Protein AF-A0A1T5FKE9-F1 (afdb_monomer)

Mean predicted aligned error: 4.95 Å

Sequence (84 aa):
MSDWAQIRSAPKDGRDIEVLTSGGFEMKARWESRGFINEAGEDCGAWVASEEGKHPPCWSEGACWESNEDEMPSDPPIMWRPSP

Secondary structure (DSSP, 8-state):
----EEGGGS--SS--EEEEETTS-EEEEEEEEEEEE-TTS-EEEEEEESSTT-S-TTSBTTB--SS-TTSPPP--EEEEEE--

pLDDT: mean 86.65, std 8.95, range [45.25, 96.25]

Organism: NCBI:txid53254

Solvent-accessible surface area (backbone atoms only — not comparable to full-atom values): 4922 Å² total; per-residue (Å²): 129,79,78,62,42,55,38,92,76,54,75,76,79,52,53,66,25,32,32,32,25,74,83,69,53,74,35,47,27,22,32,40,72,68,94,36,66,45,98,87,72,44,80,34,65,33,49,28,41,72,46,90,90,51,55,64,89,60,26,62,97,38,29,48,36,85,54,43,99,82,74,41,58,20,70,49,65,51,26,26,31,86,50,135

Radius of gyration: 12.31 Å; Cα contacts (8 Å, |Δi|>4): 168; chains: 1; bounding box: 32×24×38 Å

Nearest PDB structures (foldseek):
  6vv5-assembly1_A  TM=2.462E-01  e=6.111E+00  Porcine epidemic diarrhea virus
  4jkr-assembly2_J  TM=1.946E-01  e=4.329E+00  Escherichia coli BW2952
  6z9t-assembly1_Y  TM=1.668E-01  e=8.143E+00  Escherichia coli
  5my1-assembly1_Y  TM=1.813E-01  e=9.675E+00  Escherichia coli K-12

Foldseek 3Di:
DPLKDFCVPDDQPFDWWWFAFPVGQIAIWHKDQPPDADPVRDGDIWTAGPDPPRADPQAVNRTFDCADPVRDGGRDTGIIHGDD

Structure (mmCIF, N/CA/C/O backbone):
data_AF-A0A1T5FKE9-F1
#
_entry.id   AF-A0A1T5FKE9-F1
#
loop_
_atom_site.group_PDB
_atom_site.id
_atom_site.type_symbol
_atom_site.label_atom_id
_atom_site.label_alt_id
_atom_site.label_comp_id
_atom_site.label_asym_id
_atom_site.label_entity_id
_atom_site.label_seq_id
_atom_site.pdbx_PDB_ins_code
_atom_site.Cartn_x
_atom_site.Cartn_y
_atom_site.Cartn_z
_atom_site.occupancy
_atom_site.B_iso_or_equiv
_atom_site.auth_seq_id
_atom_site.auth_comp_id
_atom_site.auth_asym_id
_atom_site.auth_atom_id
_atom_site.pdbx_PDB_model_num
ATOM 1 N N . MET A 1 1 ? -10.532 -5.858 21.070 1.00 45.25 1 MET A N 1
ATOM 2 C CA . MET A 1 1 ? -10.196 -6.906 20.087 1.00 45.25 1 MET A CA 1
ATOM 3 C C . MET A 1 1 ? -9.655 -6.151 18.897 1.00 45.25 1 MET A C 1
ATOM 5 O O . MET A 1 1 ? -10.308 -5.204 18.497 1.00 45.25 1 MET A O 1
ATOM 9 N N . SER A 1 2 ? -8.430 -6.421 18.462 1.00 63.69 2 SER A N 1
ATOM 10 C CA . SER A 1 2 ? -7.823 -5.634 17.388 1.00 63.69 2 SER A CA 1
ATOM 11 C C . SER A 1 2 ? -8.560 -5.932 16.084 1.00 63.69 2 SER A C 1
ATOM 13 O O . SER A 1 2 ? -8.484 -7.062 15.615 1.00 63.69 2 SER A O 1
ATOM 15 N N . ASP A 1 3 ? -9.243 -4.943 15.503 1.00 87.31 3 ASP A N 1
ATOM 16 C CA . ASP A 1 3 ? -9.987 -5.041 14.227 1.00 87.31 3 ASP A CA 1
ATOM 17 C C . ASP A 1 3 ? -9.079 -5.252 12.996 1.00 87.31 3 ASP A C 1
ATOM 19 O O . ASP A 1 3 ? -9.491 -5.081 11.852 1.00 87.31 3 ASP A O 1
ATOM 23 N N . TRP A 1 4 ? -7.821 -5.614 13.237 1.00 93.44 4 TRP A N 1
ATOM 24 C CA . TRP A 1 4 ? -6.778 -5.793 12.248 1.00 93.44 4 TRP A CA 1
ATOM 25 C C . TRP A 1 4 ? -6.721 -7.248 11.779 1.00 93.44 4 TRP A C 1
ATOM 27 O O . TRP A 1 4 ? -6.538 -8.174 12.572 1.00 93.44 4 TRP A O 1
ATOM 37 N N . ALA A 1 5 ? -6.813 -7.442 10.471 1.00 95.38 5 ALA A N 1
ATOM 38 C CA . ALA A 1 5 ? -6.604 -8.707 9.788 1.00 95.38 5 ALA A CA 1
ATOM 39 C C . ALA A 1 5 ? -5.266 -8.699 9.033 1.00 95.38 5 ALA A C 1
ATOM 41 O O . ALA A 1 5 ? -4.684 -7.655 8.766 1.00 95.38 5 ALA A O 1
ATOM 42 N N . GLN A 1 6 ? -4.763 -9.877 8.673 1.00 95.44 6 GLN A N 1
ATOM 43 C CA . GLN A 1 6 ? -3.530 -10.012 7.887 1.00 95.44 6 GLN A CA 1
ATOM 44 C C . GLN A 1 6 ? -3.709 -9.410 6.488 1.00 95.44 6 GLN A C 1
ATOM 46 O O . GLN A 1 6 ? -4.714 -9.699 5.838 1.00 95.44 6 GLN A O 1
ATOM 51 N N . ILE A 1 7 ? -2.727 -8.655 5.977 1.00 94.19 7 ILE A N 1
ATOM 52 C CA . ILE A 1 7 ? -2.827 -7.978 4.664 1.00 94.19 7 ILE A CA 1
ATOM 53 C C . ILE A 1 7 ? -3.182 -8.931 3.513 1.00 94.19 7 ILE A C 1
ATOM 55 O O . ILE A 1 7 ? -3.872 -8.558 2.572 1.00 94.19 7 ILE A O 1
ATOM 59 N N . ARG A 1 8 ? -2.770 -10.202 3.597 1.00 92.56 8 ARG A N 1
ATOM 60 C CA . ARG A 1 8 ? -3.073 -11.222 2.580 1.00 92.56 8 ARG A CA 1
ATOM 61 C C . ARG A 1 8 ? -4.573 -11.454 2.368 1.00 92.56 8 ARG A C 1
ATOM 63 O O . ARG A 1 8 ? -4.951 -11.993 1.335 1.00 92.56 8 ARG A O 1
ATOM 70 N N . SER A 1 9 ? -5.407 -11.107 3.351 1.00 94.12 9 SER A N 1
ATOM 71 C CA . SER A 1 9 ? -6.866 -11.202 3.261 1.00 94.12 9 SER A CA 1
ATOM 72 C C . SER A 1 9 ? -7.532 -9.874 2.896 1.00 94.12 9 SER A C 1
ATOM 74 O O . SER A 1 9 ? -8.759 -9.799 2.930 1.00 94.12 9 SER A O 1
ATOM 76 N N . ALA A 1 10 ? -6.752 -8.827 2.616 1.00 93.62 10 ALA A N 1
ATOM 77 C CA . ALA A 1 10 ? -7.279 -7.526 2.245 1.00 93.62 10 ALA A CA 1
ATOM 78 C C . ALA A 1 10 ? -7.948 -7.578 0.866 1.00 93.62 10 ALA A C 1
ATOM 80 O O . ALA A 1 10 ? -7.453 -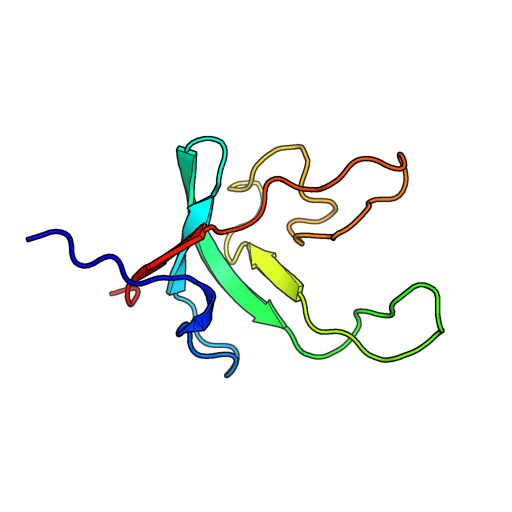8.262 -0.039 1.00 93.62 10 ALA A O 1
ATOM 81 N N . PRO A 1 11 ? -9.068 -6.861 0.681 1.00 92.88 11 PRO A N 1
ATOM 82 C CA . PRO A 1 11 ? -9.710 -6.761 -0.616 1.00 92.88 11 PRO A CA 1
ATOM 83 C C . PRO A 1 11 ? -8.798 -6.015 -1.597 1.00 92.88 11 PRO A C 1
ATOM 85 O O . PRO A 1 11 ? -8.305 -4.930 -1.309 1.00 92.88 11 PRO A O 1
ATOM 88 N N . LYS A 1 12 ? -8.593 -6.600 -2.779 1.00 93.12 12 LYS A N 1
ATOM 89 C CA . LYS A 1 12 ? -7.829 -6.009 -3.891 1.00 93.12 12 LYS A CA 1
ATOM 90 C C . LYS A 1 12 ? -8.757 -5.410 -4.950 1.00 93.12 12 LYS A C 1
ATOM 92 O O . LYS A 1 12 ? -8.569 -5.613 -6.145 1.00 93.12 12 LYS A O 1
ATOM 97 N N . ASP A 1 13 ? -9.819 -4.752 -4.498 1.00 92.88 13 ASP A N 1
ATOM 98 C CA . ASP A 1 13 ? -10.918 -4.256 -5.335 1.00 92.88 13 ASP A CA 1
ATOM 99 C C . ASP A 1 13 ? -10.895 -2.731 -5.539 1.00 92.88 13 ASP A C 1
ATOM 101 O O . ASP A 1 13 ? -11.858 -2.164 -6.051 1.00 92.88 13 ASP A O 1
ATOM 105 N N . GLY A 1 14 ? -9.798 -2.072 -5.152 1.00 91.06 14 GLY A N 1
ATOM 106 C CA . GLY A 1 14 ? -9.605 -0.627 -5.303 1.00 91.06 14 GLY A CA 1
ATOM 107 C C . GLY A 1 14 ? -10.262 0.227 -4.219 1.00 91.06 14 GLY A C 1
ATOM 108 O O . GLY A 1 14 ? -10.183 1.451 -4.293 1.00 91.06 14 GLY A O 1
ATOM 109 N N . ARG A 1 15 ? -10.898 -0.375 -3.206 1.00 93.44 15 ARG A N 1
ATOM 110 C CA . ARG A 1 15 ? -11.426 0.375 -2.059 1.00 93.44 15 ARG A CA 1
ATOM 111 C C . ARG A 1 15 ? -10.315 0.815 -1.113 1.00 93.44 15 ARG A C 1
ATOM 113 O O . ARG A 1 15 ? -9.336 0.095 -0.917 1.00 93.44 15 ARG A O 1
ATOM 120 N N . ASP A 1 16 ? -10.532 1.964 -0.481 1.00 94.94 16 ASP A N 1
ATOM 121 C CA . ASP A 1 16 ? -9.675 2.437 0.599 1.00 94.94 16 ASP A CA 1
ATOM 122 C C . ASP A 1 16 ? -9.829 1.537 1.829 1.00 94.94 16 ASP A C 1
ATOM 124 O O . ASP A 1 16 ? -10.930 1.267 2.321 1.00 94.94 16 ASP A O 1
ATOM 128 N N . ILE A 1 17 ? -8.692 1.092 2.340 1.00 95.12 17 ILE A N 1
ATOM 129 C CA . ILE A 1 17 ? -8.550 0.354 3.588 1.00 95.12 17 ILE A CA 1
ATOM 130 C C . ILE A 1 17 ? -7.520 1.060 4.456 1.00 95.12 17 ILE A C 1
ATOM 132 O O . ILE A 1 17 ? -6.677 1.806 3.961 1.00 95.12 17 ILE A O 1
ATOM 136 N N . GLU A 1 18 ? -7.553 0.807 5.756 1.00 95.19 18 GLU A N 1
ATOM 137 C CA . GLU A 1 18 ? -6.438 1.196 6.610 1.00 95.19 18 GLU A CA 1
ATOM 138 C C . GLU A 1 18 ? -5.432 0.058 6.668 1.00 95.19 18 GLU A C 1
ATOM 140 O O . GLU A 1 18 ? -5.810 -1.097 6.867 1.00 95.19 18 GLU A O 1
ATOM 145 N N . VAL A 1 19 ? -4.157 0.385 6.486 1.00 94.88 19 VAL A N 1
ATOM 146 C CA . VAL A 1 19 ? -3.038 -0.552 6.527 1.00 94.88 19 VAL A CA 1
ATOM 147 C C . VAL A 1 19 ? -2.082 -0.192 7.652 1.00 94.88 19 VAL A C 1
ATOM 149 O O . VAL A 1 19 ? -1.880 0.981 7.949 1.00 94.88 19 VAL A O 1
ATOM 152 N N . LEU A 1 20 ? -1.476 -1.215 8.247 1.00 94.69 20 LEU A N 1
ATOM 153 C CA . LEU A 1 20 ? -0.340 -1.102 9.153 1.00 94.69 20 LEU A CA 1
ATOM 154 C C . LEU A 1 20 ? 0.858 -1.757 8.472 1.00 94.69 20 LEU A C 1
ATOM 156 O O . LEU A 1 20 ? 0.788 -2.927 8.085 1.00 94.69 20 LEU A O 1
ATOM 160 N N . THR A 1 21 ? 1.935 -1.003 8.323 1.00 93.62 21 THR A N 1
ATOM 161 C CA . THR A 1 21 ? 3.192 -1.442 7.701 1.00 93.62 21 THR A CA 1
ATOM 162 C C . THR A 1 21 ? 4.114 -2.152 8.692 1.00 93.62 21 THR A C 1
ATOM 164 O O . THR A 1 21 ? 3.900 -2.103 9.907 1.00 93.62 21 THR A O 1
ATOM 167 N N . SER A 1 22 ? 5.136 -2.846 8.188 1.00 90.88 22 SER A N 1
ATOM 168 C CA . SER A 1 22 ? 6.090 -3.581 9.026 1.00 90.88 22 SER A CA 1
ATOM 169 C C . SER A 1 22 ? 6.921 -2.668 9.937 1.00 90.88 22 SER A C 1
ATOM 171 O O . SER A 1 22 ? 7.261 -3.068 11.051 1.00 90.88 22 SER A O 1
ATOM 173 N N . GLY A 1 23 ? 7.172 -1.425 9.516 1.00 89.25 23 GLY A N 1
ATOM 174 C CA . GLY A 1 23 ? 7.804 -0.367 10.305 1.00 89.25 23 GLY A CA 1
ATOM 175 C C . GLY A 1 23 ? 6.860 0.349 11.276 1.00 89.25 23 GLY A C 1
ATOM 176 O O . GLY A 1 23 ? 7.296 1.250 11.991 1.00 89.25 23 GLY A O 1
ATOM 177 N N . GLY A 1 24 ? 5.586 -0.055 11.349 1.00 90.88 24 GLY A N 1
ATOM 178 C CA . GLY A 1 24 ? 4.614 0.464 12.315 1.00 90.88 24 GLY A CA 1
ATOM 179 C C . GLY A 1 24 ? 3.856 1.716 11.866 1.00 90.88 24 GLY A C 1
ATOM 180 O O . GLY A 1 24 ? 3.223 2.369 12.692 1.00 90.88 24 GLY A O 1
ATOM 181 N N . PHE A 1 25 ? 3.910 2.069 10.580 1.00 91.19 25 PHE A N 1
ATOM 182 C CA . PHE A 1 25 ? 3.160 3.193 10.017 1.00 91.19 25 PHE A CA 1
ATOM 183 C C . PHE A 1 25 ? 1.720 2.782 9.685 1.00 91.19 25 PHE A C 1
ATOM 185 O O . PHE A 1 25 ? 1.518 1.787 8.983 1.00 91.19 25 PHE A O 1
ATOM 192 N N . GLU A 1 26 ? 0.741 3.559 10.154 1.00 93.50 26 GLU A N 1
ATOM 193 C CA . GLU A 1 26 ? -0.684 3.388 9.846 1.00 93.50 26 GLU A CA 1
ATOM 194 C C . GLU A 1 26 ? -1.153 4.447 8.846 1.00 93.50 26 GLU A C 1
ATOM 196 O O . GLU A 1 26 ? -0.925 5.641 9.049 1.00 93.50 26 GLU A O 1
ATOM 201 N N . MET A 1 27 ? -1.835 4.028 7.780 1.00 93.88 27 MET A N 1
ATOM 202 C CA . MET A 1 27 ? -2.381 4.951 6.780 1.00 93.88 27 MET A CA 1
ATOM 203 C C . MET A 1 27 ? -3.523 4.346 5.975 1.00 93.88 27 MET A C 1
ATOM 205 O O . MET A 1 27 ? -3.738 3.135 5.997 1.00 93.88 27 MET A O 1
ATOM 209 N N . LYS A 1 28 ? -4.225 5.191 5.215 1.00 94.81 28 LYS A N 1
ATOM 210 C CA . LYS A 1 28 ? -5.164 4.733 4.194 1.00 94.81 28 LYS A CA 1
ATOM 211 C C . LYS A 1 28 ? -4.424 4.387 2.911 1.00 94.81 28 LYS A C 1
ATOM 213 O O . LYS A 1 28 ? -3.625 5.183 2.421 1.00 94.81 28 LYS A O 1
ATOM 218 N N . ALA A 1 29 ? -4.714 3.214 2.375 1.00 95.00 29 ALA A N 1
ATOM 219 C CA . ALA A 1 29 ? -4.206 2.768 1.093 1.00 95.00 29 ALA A CA 1
ATOM 220 C C . ALA A 1 29 ? -5.296 2.027 0.319 1.00 95.00 29 ALA A C 1
ATOM 222 O O . ALA A 1 29 ? -6.244 1.497 0.902 1.00 95.00 29 ALA A O 1
ATOM 223 N N . ARG A 1 30 ? -5.127 1.932 -0.995 1.00 94.56 30 ARG A N 1
ATOM 224 C CA . ARG A 1 30 ? -5.968 1.129 -1.883 1.00 94.56 30 ARG A CA 1
ATOM 225 C C . ARG A 1 30 ? -5.114 0.302 -2.826 1.00 94.56 30 ARG A C 1
ATOM 227 O O . ARG A 1 30 ? -3.971 0.648 -3.114 1.00 94.56 30 ARG A O 1
ATOM 234 N N . TRP A 1 31 ? -5.666 -0.814 -3.284 1.00 93.00 31 TRP A N 1
ATOM 235 C CA . TRP A 1 31 ? -4.992 -1.662 -4.260 1.00 93.00 31 TRP A CA 1
ATOM 236 C C . TRP A 1 31 ? -5.233 -1.127 -5.666 1.00 93.00 31 TRP A C 1
ATOM 238 O O . TRP A 1 31 ? -6.370 -1.142 -6.138 1.00 93.00 31 TRP A O 1
ATOM 248 N N . GLU A 1 32 ? -4.172 -0.723 -6.352 1.00 91.75 32 GLU A N 1
ATOM 249 C CA .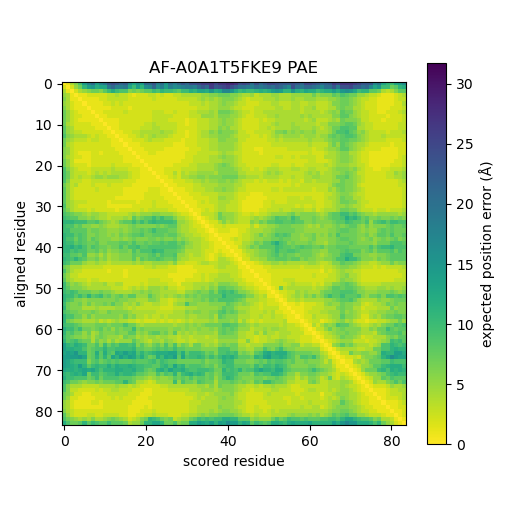 GLU A 1 32 ? -4.223 -0.361 -7.763 1.00 91.75 32 GLU A CA 1
ATOM 250 C C . GLU A 1 32 ? -3.694 -1.513 -8.609 1.00 91.75 32 GLU A C 1
ATOM 252 O O . GLU A 1 32 ? -2.587 -1.998 -8.406 1.00 91.75 32 GLU A O 1
ATOM 257 N N . SER A 1 33 ? -4.511 -1.980 -9.553 1.00 86.44 33 SER A N 1
ATOM 258 C CA . SER A 1 33 ? -4.193 -3.126 -10.422 1.00 86.44 33 SER A CA 1
ATOM 259 C C . SER A 1 33 ? -3.683 -2.725 -11.807 1.00 86.44 33 SER A C 1
ATOM 261 O O . SER A 1 33 ? -3.515 -3.585 -12.665 1.00 86.44 33 SER A O 1
ATOM 263 N N . ARG A 1 34 ? -3.517 -1.423 -12.063 1.00 83.69 34 ARG A N 1
ATOM 264 C CA . ARG A 1 34 ? -3.173 -0.876 -13.381 1.00 83.69 34 ARG A CA 1
ATOM 265 C C . ARG A 1 34 ? -2.066 0.152 -13.257 1.00 83.69 34 ARG A C 1
ATOM 267 O O . ARG A 1 34 ? -2.079 0.941 -12.319 1.00 83.69 34 ARG A O 1
ATOM 274 N N . GLY A 1 35 ? -1.185 0.190 -14.254 1.00 79.25 35 GLY A N 1
ATOM 275 C CA . GLY A 1 35 ? -0.101 1.172 -14.328 1.00 79.25 35 GLY A CA 1
ATOM 276 C C . GLY A 1 35 ? 1.143 0.795 -13.524 1.00 79.25 35 GLY A C 1
ATOM 277 O O . GLY A 1 35 ? 2.089 1.572 -13.506 1.00 79.25 35 GLY A O 1
ATOM 278 N N . PHE A 1 36 ? 1.159 -0.391 -12.911 1.00 83.31 36 PHE A N 1
ATOM 279 C CA . PHE A 1 36 ? 2.312 -0.945 -12.212 1.00 83.31 36 PHE A CA 1
ATOM 280 C C . PHE A 1 36 ? 2.819 -2.135 -13.023 1.00 83.31 36 PHE A C 1
ATOM 282 O O . PHE A 1 36 ? 2.051 -3.042 -13.336 1.00 83.31 36 PHE A O 1
ATOM 289 N N . ILE A 1 37 ? 4.093 -2.107 -13.402 1.00 84.25 37 ILE A N 1
ATOM 290 C CA . ILE A 1 37 ? 4.726 -3.141 -14.220 1.00 84.25 37 ILE A CA 1
ATOM 291 C C . ILE A 1 37 ? 5.939 -3.652 -13.448 1.00 84.25 37 ILE A C 1
ATOM 293 O O . ILE A 1 37 ? 6.735 -2.855 -12.953 1.00 84.25 37 ILE A O 1
ATOM 297 N N . ASN A 1 38 ? 6.063 -4.970 -13.308 1.00 81.25 38 ASN A N 1
ATOM 298 C CA . ASN A 1 38 ? 7.217 -5.587 -12.655 1.00 81.25 38 ASN A CA 1
ATOM 299 C C . ASN A 1 38 ? 8.437 -5.655 -13.599 1.00 81.25 38 ASN A C 1
ATOM 301 O O . ASN A 1 38 ? 8.357 -5.333 -14.784 1.00 81.25 38 ASN A O 1
ATOM 305 N N . GLU A 1 39 ? 9.576 -6.135 -13.101 1.00 79.25 39 GLU A N 1
ATOM 306 C CA . GLU A 1 39 ? 10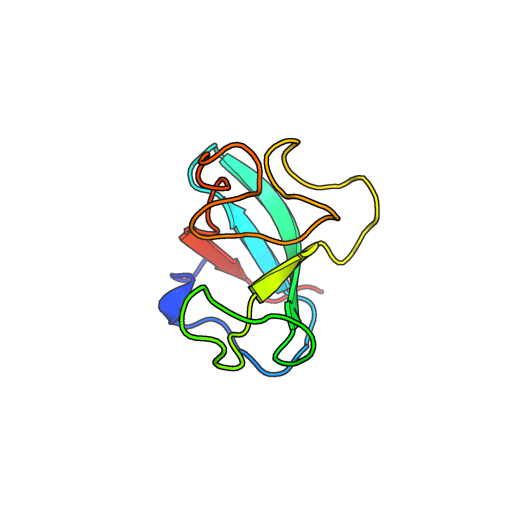.803 -6.285 -13.904 1.00 79.25 39 GLU A CA 1
ATOM 307 C C . GLU A 1 39 ? 10.645 -7.220 -15.117 1.00 79.25 39 GLU A C 1
ATOM 309 O O . GLU A 1 39 ? 11.376 -7.100 -16.100 1.00 79.25 39 GLU A O 1
ATOM 314 N N . ALA A 1 40 ? 9.678 -8.142 -15.077 1.00 84.06 40 ALA A N 1
ATOM 315 C CA 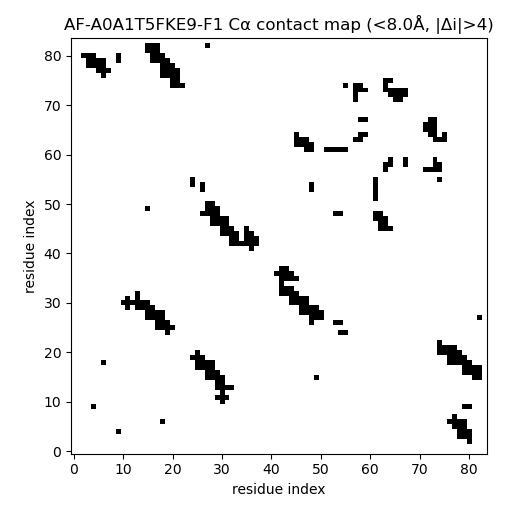. ALA A 1 40 ? 9.365 -9.043 -16.182 1.00 84.06 40 ALA A CA 1
ATOM 316 C C . ALA A 1 40 ? 8.481 -8.391 -17.265 1.00 84.06 40 ALA A C 1
ATOM 318 O O . ALA A 1 40 ? 8.188 -9.028 -18.278 1.00 84.06 40 ALA A O 1
ATOM 319 N N . GLY A 1 41 ? 8.069 -7.130 -17.086 1.00 82.25 41 GLY A N 1
ATOM 320 C CA . GLY A 1 41 ? 7.175 -6.433 -18.009 1.00 82.25 41 GLY A CA 1
ATOM 321 C C . GLY A 1 41 ? 5.702 -6.818 -17.846 1.00 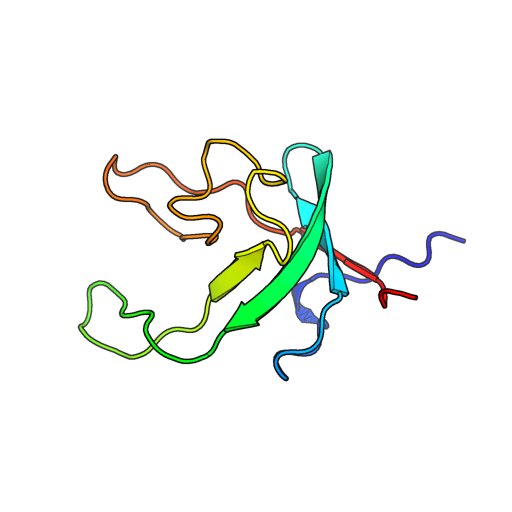82.25 41 GLY A C 1
ATOM 322 O O . GLY A 1 41 ? 4.900 -6.542 -18.737 1.00 82.25 41 GLY A O 1
ATOM 323 N N . GLU A 1 42 ? 5.340 -7.470 -16.743 1.00 83.69 42 GLU A N 1
ATOM 324 C CA . GLU A 1 42 ? 3.977 -7.910 -16.462 1.00 83.69 42 GLU A CA 1
ATOM 325 C C . GLU A 1 42 ? 3.257 -6.892 -15.578 1.00 83.69 42 GLU A C 1
ATOM 327 O O . GLU A 1 42 ? 3.847 -6.347 -14.641 1.00 83.69 42 GLU A O 1
ATOM 332 N N . ASP A 1 43 ? 1.966 -6.681 -15.843 1.00 82.44 43 ASP A N 1
ATOM 333 C CA . ASP A 1 43 ? 1.115 -5.887 -14.961 1.00 82.44 43 ASP A CA 1
ATOM 334 C C . ASP A 1 43 ? 1.102 -6.515 -13.562 1.00 82.44 43 ASP A C 1
ATOM 336 O O . ASP A 1 43 ? 0.608 -7.629 -13.346 1.00 82.44 43 ASP A O 1
ATOM 340 N N . CYS A 1 44 ? 1.632 -5.778 -12.595 1.00 82.94 44 CYS A N 1
ATOM 341 C CA . CYS A 1 44 ? 1.496 -6.079 -11.185 1.00 82.94 44 CYS A CA 1
ATOM 342 C C . CYS A 1 44 ? 0.498 -5.097 -10.561 1.00 82.94 44 CYS A C 1
ATOM 344 O O . CYS A 1 44 ? 0.112 -4.098 -11.158 1.00 82.94 44 CYS A O 1
ATOM 346 N N . GLY A 1 45 ? -0.017 -5.420 -9.380 1.00 88.12 45 GLY A N 1
ATOM 347 C CA . GLY A 1 45 ? -0.779 -4.453 -8.597 1.00 88.12 45 GLY A CA 1
ATOM 348 C C . GLY A 1 45 ? 0.040 -4.006 -7.399 1.00 88.12 45 GLY A C 1
ATOM 349 O O . GLY A 1 45 ? 0.857 -4.782 -6.898 1.00 88.12 45 GLY A O 1
ATOM 350 N N . ALA A 1 46 ? -0.206 -2.791 -6.927 1.00 91.62 46 ALA A N 1
ATOM 351 C CA . ALA A 1 46 ? 0.485 -2.216 -5.785 1.00 91.62 46 ALA A CA 1
ATOM 352 C C . ALA A 1 46 ? -0.505 -1.621 -4.783 1.00 91.62 46 ALA A C 1
ATOM 354 O O . ALA A 1 46 ? -1.612 -1.200 -5.130 1.00 91.62 46 ALA A O 1
ATOM 355 N N . TRP A 1 47 ? -0.090 -1.572 -3.519 1.00 92.75 47 TRP A N 1
ATOM 356 C CA . TRP A 1 47 ? -0.765 -0.738 -2.531 1.00 92.75 47 TRP A CA 1
ATOM 357 C C . TRP A 1 47 ? -0.316 0.702 -2.726 1.00 92.75 47 TRP A C 1
ATOM 359 O O . TRP A 1 47 ? 0.882 0.974 -2.721 1.00 92.75 47 TRP A O 1
ATOM 369 N N . VAL A 1 48 ? -1.277 1.606 -2.869 1.00 93.75 48 VAL A N 1
ATOM 370 C CA . VAL A 1 48 ? -1.039 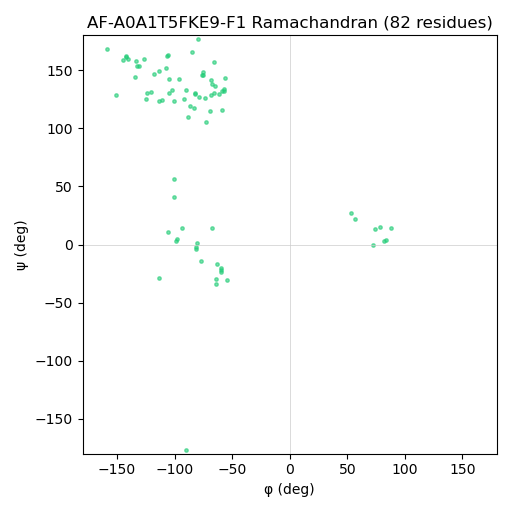3.034 -3.072 1.00 93.75 48 VAL A CA 1
ATOM 371 C C . VAL A 1 48 ? -1.702 3.800 -1.943 1.00 93.75 48 VAL A C 1
ATOM 373 O O . VAL A 1 48 ? -2.861 3.541 -1.618 1.00 93.75 48 VAL A O 1
ATOM 376 N N . ALA A 1 49 ? -0.971 4.721 -1.328 1.00 93.50 49 ALA A N 1
ATOM 377 C CA . ALA A 1 49 ? -1.486 5.609 -0.305 1.00 93.50 49 ALA A CA 1
ATOM 378 C C . ALA A 1 49 ? -2.611 6.472 -0.884 1.00 93.50 49 ALA A C 1
ATOM 380 O O . ALA A 1 49 ? -2.464 7.106 -1.928 1.00 93.50 49 ALA A O 1
ATOM 381 N N . SER A 1 50 ? -3.745 6.501 -0.193 1.00 91.50 50 SER A N 1
ATOM 382 C CA . SER A 1 50 ? -4.929 7.232 -0.654 1.00 91.50 50 SER A CA 1
ATOM 383 C C . SER A 1 50 ? -4.802 8.744 -0.435 1.00 91.50 50 SER A C 1
ATOM 385 O O . SER A 1 50 ? -5.581 9.518 -0.986 1.00 91.50 50 SER A O 1
ATOM 387 N N . GLU A 1 51 ? -3.834 9.172 0.378 1.00 88.69 51 GLU A N 1
ATOM 388 C CA . GLU A 1 51 ? -3.584 10.567 0.728 1.00 88.69 51 GLU A CA 1
ATOM 389 C C . GLU A 1 51 ? -2.128 10.944 0.417 1.00 88.69 51 GLU A C 1
ATOM 391 O O . GLU A 1 51 ? -1.187 10.309 0.902 1.00 88.69 51 GLU A O 1
ATOM 396 N N . GLU A 1 52 ? -1.945 12.005 -0.373 1.00 81.44 52 GLU A N 1
ATOM 397 C CA . GLU A 1 52 ? -0.625 12.513 -0.755 1.00 81.44 52 GLU A CA 1
ATOM 398 C C . GLU A 1 52 ? 0.194 12.908 0.485 1.00 81.44 52 GLU A C 1
ATOM 400 O O . GLU A 1 52 ? -0.296 13.586 1.393 1.00 81.44 52 GLU A O 1
ATOM 405 N N . GLY 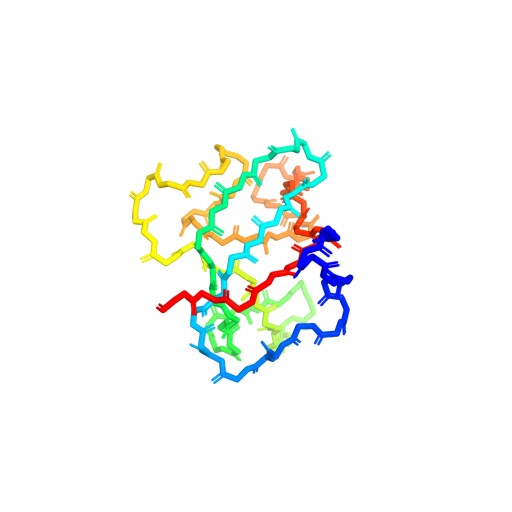A 1 53 ? 1.448 12.454 0.543 1.00 80.75 53 GLY A N 1
ATOM 406 C CA . GLY A 1 53 ? 2.362 12.737 1.651 1.00 80.75 53 GLY A CA 1
ATOM 407 C C . GLY A 1 53 ? 2.056 11.999 2.961 1.00 80.75 53 GLY A C 1
ATOM 408 O O . GLY A 1 53 ? 2.807 12.152 3.923 1.00 80.75 53 GLY A O 1
ATOM 409 N N . LYS A 1 54 ? 1.000 11.174 3.026 1.00 86.94 54 LYS A N 1
ATOM 410 C CA . LYS A 1 54 ? 0.705 10.309 4.182 1.00 86.94 54 LYS A CA 1
ATOM 411 C C . LYS A 1 54 ? 1.138 8.870 3.933 1.00 86.94 54 LYS A C 1
ATOM 413 O O . LYS A 1 54 ? 0.336 7.949 4.040 1.00 86.94 54 LYS A O 1
ATOM 418 N N . HIS A 1 55 ? 2.414 8.693 3.620 1.00 87.81 55 HIS A N 1
ATOM 419 C CA . HIS A 1 55 ? 3.040 7.388 3.446 1.00 87.81 55 HIS A CA 1
ATOM 420 C C . HIS A 1 55 ? 4.469 7.383 3.991 1.00 87.81 55 HIS A C 1
ATOM 422 O O . HIS A 1 55 ? 5.064 8.452 4.170 1.00 87.81 55 HIS A O 1
ATOM 428 N N . PRO A 1 56 ? 5.047 6.2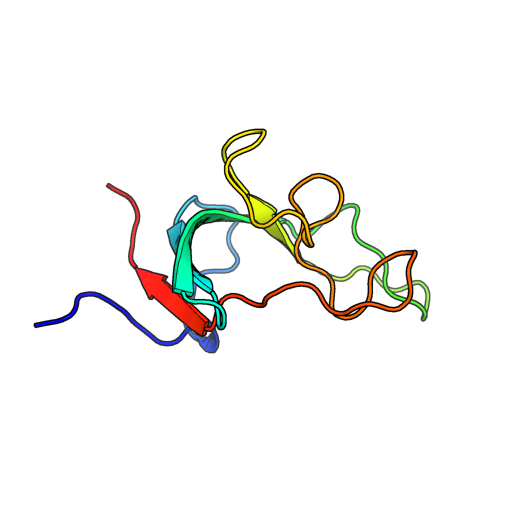00 4.257 1.00 84.31 56 PRO A N 1
ATOM 429 C CA . PRO A 1 56 ? 6.464 6.098 4.562 1.00 84.31 56 PRO A CA 1
ATOM 430 C C . PRO A 1 56 ? 7.307 6.715 3.433 1.00 84.31 56 PRO A C 1
ATOM 432 O O . PRO A 1 56 ? 6.967 6.540 2.260 1.00 84.31 56 PRO A O 1
ATOM 435 N N . PRO A 1 57 ? 8.433 7.384 3.736 1.00 84.06 57 PRO A N 1
ATOM 436 C CA . PRO A 1 57 ? 9.279 8.004 2.712 1.00 84.06 57 PRO A CA 1
ATOM 437 C C . PRO A 1 57 ? 9.890 6.990 1.731 1.00 84.06 57 PRO A C 1
ATOM 439 O O . PRO A 1 57 ? 10.342 7.380 0.664 1.00 84.06 57 PRO A O 1
ATOM 442 N N . CYS A 1 58 ? 9.893 5.697 2.073 1.00 84.25 58 CYS A N 1
ATOM 443 C CA . CYS A 1 58 ? 10.333 4.605 1.201 1.00 84.25 58 CYS A CA 1
ATOM 444 C C . CYS A 1 58 ? 9.271 4.133 0.188 1.00 84.25 58 CYS A C 1
ATOM 446 O O . CYS A 1 58 ? 9.549 3.240 -0.611 1.00 84.25 58 CYS A O 1
ATOM 448 N N . TRP A 1 59 ? 8.052 4.679 0.231 1.00 86.81 59 TRP A N 1
ATOM 449 C CA . TRP A 1 59 ? 7.033 4.451 -0.795 1.00 86.81 59 TRP A CA 1
ATOM 450 C C . TRP A 1 59 ? 7.207 5.496 -1.898 1.00 86.81 59 TRP A C 1
ATOM 452 O O . TRP A 1 59 ? 6.941 6.681 -1.685 1.00 86.81 59 TRP A O 1
ATOM 462 N N . SER A 1 60 ? 7.666 5.061 -3.067 1.00 82.56 60 SER A N 1
ATOM 463 C CA . SER A 1 60 ? 7.888 5.939 -4.217 1.00 82.56 60 SER A CA 1
ATOM 464 C C . SER A 1 60 ? 6.555 6.337 -4.840 1.00 82.56 60 SER A C 1
ATOM 466 O O . SER A 1 60 ? 5.732 5.475 -5.136 1.00 82.56 60 SER A O 1
ATOM 468 N N . GLU A 1 61 ? 6.323 7.645 -4.991 1.00 81.19 61 GLU A N 1
ATOM 469 C CA . GLU A 1 61 ? 5.047 8.217 -5.465 1.00 81.19 61 GLU A CA 1
ATOM 470 C C . GLU A 1 61 ? 3.819 7.736 -4.666 1.00 81.19 61 GLU A C 1
ATOM 472 O O . GLU A 1 61 ? 2.699 7.671 -5.171 1.00 81.19 61 GLU A O 1
ATOM 477 N N . GLY A 1 62 ? 4.027 7.371 -3.397 1.00 81.19 62 GLY A N 1
ATOM 478 C CA . GLY A 1 62 ? 2.976 6.821 -2.550 1.00 81.19 62 GLY A CA 1
ATOM 479 C C . GLY A 1 62 ? 2.589 5.383 -2.886 1.00 81.19 62 GLY A C 1
ATOM 480 O O . GLY A 1 62 ? 1.577 4.923 -2.371 1.00 81.19 62 GLY A O 1
ATOM 481 N N . ALA A 1 63 ? 3.365 4.654 -3.690 1.00 85.62 63 ALA A N 1
ATOM 482 C CA . ALA A 1 63 ? 3.171 3.233 -3.956 1.00 85.62 63 ALA A CA 1
ATOM 483 C C . ALA A 1 63 ? 4.194 2.358 -3.214 1.00 85.62 63 ALA A C 1
ATOM 485 O O . ALA A 1 63 ? 5.370 2.702 -3.079 1.00 85.62 63 ALA A O 1
ATOM 486 N N . CYS A 1 64 ? 3.733 1.202 -2.743 1.00 86.19 64 CYS A N 1
ATOM 487 C CA . CYS A 1 64 ? 4.573 0.180 -2.135 1.00 86.19 64 CYS A CA 1
ATOM 488 C C . CYS A 1 64 ? 5.148 -0.743 -3.209 1.00 86.19 64 CYS A C 1
ATOM 490 O O . CYS A 1 64 ? 4.395 -1.472 -3.859 1.00 86.19 64 CYS A O 1
ATOM 492 N N . TRP A 1 65 ? 6.473 -0.782 -3.315 1.00 81.38 65 TRP A N 1
ATOM 493 C CA . TRP A 1 65 ? 7.194 -1.648 -4.241 1.00 81.38 65 TRP A CA 1
ATOM 494 C C . TRP A 1 65 ? 8.005 -2.713 -3.504 1.00 81.38 65 TRP A C 1
ATOM 496 O O . TRP A 1 65 ? 8.489 -2.494 -2.394 1.00 81.38 65 TRP A O 1
ATOM 506 N N . GLU A 1 66 ? 8.164 -3.878 -4.135 1.00 73.69 66 GLU A N 1
ATOM 507 C CA . GLU A 1 66 ? 9.075 -4.925 -3.649 1.00 73.69 66 GLU A CA 1
ATOM 508 C C . GLU A 1 66 ? 10.536 -4.448 -3.688 1.00 73.69 66 GLU A C 1
ATOM 510 O O . GLU A 1 66 ? 11.312 -4.762 -2.790 1.00 73.69 66 GLU A O 1
ATOM 515 N N . SER A 1 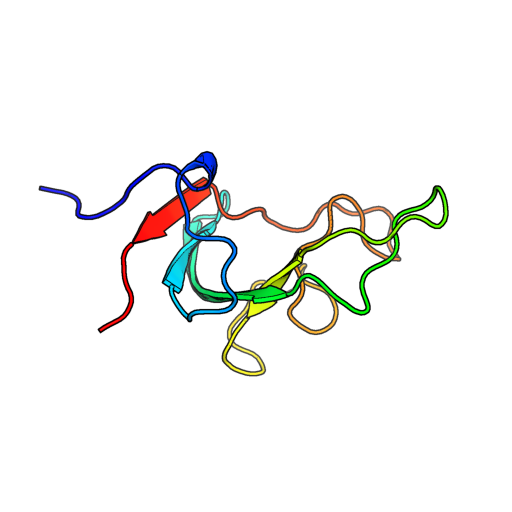67 ? 10.865 -3.621 -4.681 1.00 69.69 67 SER A N 1
ATOM 516 C CA . SER A 1 67 ? 12.118 -2.885 -4.811 1.00 69.69 67 SER A CA 1
ATOM 517 C C . SER A 1 67 ? 11.835 -1.592 -5.578 1.00 69.69 67 SER A C 1
ATOM 519 O O . SER A 1 67 ? 11.171 -1.633 -6.614 1.00 69.69 67 SER A O 1
ATOM 521 N N . ASN A 1 68 ? 12.258 -0.445 -5.049 1.00 67.69 68 ASN A N 1
ATOM 522 C CA . ASN A 1 68 ? 12.120 0.851 -5.714 1.00 67.69 68 ASN A CA 1
ATOM 523 C C . ASN A 1 68 ? 13.346 1.175 -6.602 1.00 67.69 68 ASN A C 1
ATOM 525 O O . ASN A 1 68 ? 14.255 0.359 -6.736 1.00 67.69 68 ASN A O 1
ATOM 529 N N . GLU A 1 69 ? 13.384 2.368 -7.213 1.00 66.94 69 GLU A N 1
ATOM 530 C CA . GLU A 1 69 ? 14.484 2.805 -8.101 1.00 66.94 69 GLU A CA 1
ATOM 531 C C . GLU A 1 69 ? 15.869 2.845 -7.421 1.00 66.94 69 GLU A C 1
ATOM 533 O O . GLU A 1 69 ? 16.886 2.791 -8.108 1.00 66.94 69 GLU A O 1
ATOM 538 N N . ASP A 1 70 ? 15.911 2.894 -6.086 1.00 66.69 70 ASP A N 1
ATOM 539 C CA . ASP A 1 70 ? 17.134 2.867 -5.276 1.00 66.69 70 ASP A CA 1
ATOM 540 C C . ASP A 1 70 ? 17.518 1.439 -4.825 1.00 66.69 70 ASP A C 1
ATOM 542 O O . ASP A 1 70 ? 18.321 1.273 -3.906 1.00 66.69 70 ASP A O 1
ATOM 546 N N . GLU A 1 71 ? 16.916 0.402 -5.422 1.00 73.56 71 GLU A N 1
ATOM 547 C CA . GLU A 1 71 ? 17.049 -1.014 -5.028 1.00 73.56 71 GLU A CA 1
ATOM 548 C C . GLU A 1 71 ? 16.656 -1.285 -3.562 1.00 73.56 71 GLU A C 1
ATOM 550 O O . GLU A 1 71 ? 17.072 -2.272 -2.944 1.00 73.56 71 GLU A O 1
ATOM 555 N N . MET A 1 72 ? 15.849 -0.397 -2.976 1.00 76.12 72 MET A N 1
ATOM 556 C CA . MET A 1 72 ? 15.383 -0.516 -1.605 1.00 76.12 72 MET A CA 1
ATOM 557 C C . MET A 1 72 ? 13.937 -1.019 -1.561 1.00 76.12 72 MET A C 1
ATOM 559 O O . MET A 1 72 ? 13.066 -0.470 -2.241 1.00 76.12 72 MET A O 1
ATOM 563 N N . PRO A 1 73 ? 13.625 -2.015 -0.715 1.00 78.75 73 PRO A N 1
ATOM 564 C CA . PRO A 1 73 ? 12.246 -2.429 -0.516 1.00 78.75 73 PRO A CA 1
ATOM 565 C C . PRO A 1 73 ? 11.453 -1.320 0.184 1.00 78.75 73 PRO A C 1
ATOM 567 O O . PRO A 1 73 ? 11.926 -0.710 1.152 1.00 78.75 73 PRO A O 1
ATOM 570 N N . SER A 1 74 ? 10.220 -1.078 -0.266 1.00 84.75 74 SER A N 1
ATOM 571 C CA . SER A 1 74 ? 9.272 -0.273 0.506 1.00 84.75 74 SER A CA 1
ATOM 572 C C . SER A 1 74 ? 8.910 -0.994 1.805 1.00 84.75 74 SER A C 1
ATOM 574 O O . SER A 1 74 ? 8.998 -2.214 1.897 1.00 84.75 74 SER A O 1
ATOM 576 N N . ASP A 1 75 ? 8.463 -0.246 2.813 1.00 87.44 75 ASP A N 1
ATOM 577 C CA . ASP A 1 75 ? 7.933 -0.827 4.047 1.00 87.44 75 ASP A CA 1
ATOM 578 C C . ASP A 1 75 ? 6.548 -1.446 3.780 1.00 87.44 75 ASP A C 1
ATOM 580 O O . ASP A 1 75 ? 5.581 -0.697 3.590 1.00 87.44 75 ASP A O 1
ATOM 584 N N . PRO A 1 76 ? 6.416 -2.785 3.712 1.00 91.25 76 PRO A N 1
ATOM 585 C CA . PRO A 1 76 ? 5.202 -3.396 3.208 1.00 91.25 76 PRO A CA 1
ATOM 586 C C . PRO A 1 76 ? 4.074 -3.332 4.244 1.00 91.25 76 PRO A C 1
ATOM 588 O O . PRO A 1 76 ? 4.311 -3.509 5.444 1.00 91.25 76 PRO A O 1
ATOM 591 N N . PRO A 1 77 ? 2.814 -3.179 3.807 1.00 92.00 77 PRO A N 1
ATOM 592 C CA . PRO A 1 77 ? 1.658 -3.445 4.651 1.00 92.00 77 PRO A CA 1
ATOM 593 C C . PRO A 1 77 ? 1.692 -4.886 5.181 1.00 92.00 77 PRO A C 1
ATOM 595 O O . PRO A 1 77 ? 1.871 -5.820 4.404 1.00 92.00 77 PRO A O 1
ATOM 598 N N . ILE A 1 78 ? 1.484 -5.085 6.484 1.00 95.25 78 ILE A N 1
ATOM 599 C CA . ILE A 1 78 ? 1.407 -6.407 7.134 1.00 95.25 78 ILE A CA 1
ATOM 600 C C . ILE A 1 78 ? 0.009 -6.713 7.681 1.00 95.25 78 ILE A C 1
ATOM 602 O O . ILE A 1 78 ? -0.413 -7.873 7.708 1.00 95.25 78 ILE A O 1
ATOM 606 N N . MET A 1 79 ? -0.746 -5.681 8.062 1.00 95.94 79 MET A N 1
ATOM 607 C CA . MET A 1 79 ? -2.113 -5.802 8.569 1.00 95.94 79 MET A CA 1
ATOM 608 C C . MET A 1 79 ? -3.023 -4.776 7.894 1.00 95.94 79 MET A C 1
ATOM 610 O O . MET A 1 79 ? -2.554 -3.756 7.394 1.00 95.94 79 MET A O 1
ATOM 614 N N . TRP A 1 80 ? -4.326 -5.040 7.893 1.00 96.25 80 TRP A N 1
ATOM 615 C CA . TRP A 1 80 ? -5.340 -4.113 7.406 1.00 96.25 80 TRP A CA 1
ATOM 616 C C . TRP A 1 80 ? -6.616 -4.139 8.242 1.00 96.25 80 TRP A C 1
ATOM 618 O O . TRP A 1 80 ? -6.882 -5.114 8.946 1.00 96.25 80 TRP A O 1
ATOM 628 N N . ARG A 1 81 ? -7.437 -3.099 8.108 1.00 95.31 81 ARG A N 1
ATOM 629 C CA . ARG A 1 81 ? -8.828 -3.066 8.569 1.00 95.31 81 ARG A CA 1
ATOM 630 C C . ARG A 1 81 ? -9.701 -2.255 7.603 1.00 95.31 81 ARG A C 1
ATOM 632 O O . ARG A 1 81 ? -9.166 -1.446 6.840 1.00 95.31 81 ARG A O 1
ATOM 639 N N . PRO A 1 82 ? -11.030 -2.450 7.601 1.00 92.69 82 PRO A N 1
ATOM 640 C CA . PRO A 1 82 ? -11.932 -1.602 6.827 1.00 92.69 82 PRO A CA 1
ATOM 641 C C . PRO A 1 82 ? -11.766 -0.129 7.222 1.00 92.69 82 PRO A C 1
ATOM 643 O O . PRO A 1 82 ? -11.729 0.179 8.414 1.00 92.69 82 PRO A O 1
ATOM 646 N N . SER A 1 83 ? -11.671 0.769 6.237 1.00 86.06 83 SER A N 1
ATOM 647 C CA . SER A 1 83 ? -11.763 2.207 6.506 1.00 86.06 83 SER A CA 1
ATOM 648 C C . SER A 1 83 ? -13.232 2.591 6.772 1.00 86.06 83 SER A C 1
ATOM 650 O O . SER A 1 83 ? -14.113 1.955 6.182 1.00 86.06 83 SER A O 1
ATOM 652 N N . PRO A 1 84 ? -13.513 3.567 7.659 1.00 75.94 84 PRO A N 1
ATOM 653 C CA . PRO A 1 84 ? -14.867 4.073 7.902 1.00 75.94 84 PRO A CA 1
ATOM 654 C C . PRO A 1 84 ? -15.520 4.707 6.670 1.00 75.94 84 PRO A C 1
ATOM 656 O O . PRO A 1 84 ? -14.782 5.312 5.856 1.00 75.94 84 PRO A O 1
#